Protein AF-A0A5A7NLJ3-F1 (afdb_monomer)

pLDDT: mean 88.39, std 14.6, range [39.47, 98.12]

Radius of gyration: 17.85 Å; Cα contacts (8 Å, |Δi|>4): 82; chains: 1; bounding box: 38×45×40 Å

Solvent-accessible surface area (backbone atoms only — not comparable to full-atom values): 5831 Å² total; per-residue (Å²): 134,81,80,75,46,76,45,58,40,79,46,82,95,39,80,38,82,50,98,42,68,46,76,40,61,40,90,90,78,68,45,77,64,29,39,33,39,43,81,49,73,67,53,51,52,51,39,51,50,40,52,48,53,40,48,78,35,71,66,53,72,47,56,74,64,59,51,50,53,52,52,50,54,51,50,52,58,47,62,80,41,42,69,61,55,57,70,69,42,79,87,69,73,80,77,131

Structure (mmCIF, N/CA/C/O backbone):
data_AF-A0A5A7NLJ3-F1
#
_entry.id   AF-A0A5A7NLJ3-F1
#
loop_
_atom_site.group_PDB
_atom_site.id
_atom_site.type_symbol
_atom_site.label_atom_id
_atom_site.label_alt_id
_atom_site.label_comp_id
_atom_site.label_asym_id
_atom_site.label_entity_id
_atom_site.label_seq_id
_atom_site.pdbx_PDB_ins_code
_atom_site.Cartn_x
_atom_site.Cartn_y
_atom_site.Cartn_z
_atom_site.occupancy
_atom_site.B_iso_or_equiv
_atom_site.auth_seq_id
_atom_site.auth_comp_id
_atom_site.auth_asym_id
_atom_site.auth_atom_id
_atom_site.pdbx_PDB_model_num
ATOM 1 N N . MET A 1 1 ? -25.044 4.982 13.682 1.00 41.44 1 MET A N 1
ATOM 2 C CA . MET A 1 1 ? -23.851 4.193 14.055 1.00 41.44 1 MET A CA 1
ATOM 3 C C . MET A 1 1 ? -23.271 3.610 12.778 1.00 41.44 1 MET A C 1
ATOM 5 O O . MET A 1 1 ? -23.854 2.686 12.229 1.00 41.44 1 MET A O 1
ATOM 9 N N . THR A 1 2 ? -22.217 4.219 12.240 1.00 54.28 2 THR A N 1
ATOM 10 C CA . THR A 1 2 ? -21.544 3.734 11.024 1.00 54.28 2 THR A CA 1
ATOM 11 C C . THR A 1 2 ? -20.777 2.457 11.362 1.00 54.28 2 THR A C 1
ATOM 13 O O . THR A 1 2 ? -20.131 2.398 12.406 1.00 54.28 2 THR A O 1
ATOM 16 N N . ALA A 1 3 ? -20.876 1.423 10.524 1.00 63.72 3 ALA A N 1
ATOM 17 C CA . ALA A 1 3 ? -20.114 0.191 10.715 1.00 63.72 3 ALA A CA 1
ATOM 18 C C . ALA A 1 3 ? -18.596 0.488 10.716 1.00 63.72 3 ALA A C 1
ATOM 20 O O . ALA A 1 3 ? -18.157 1.357 9.956 1.00 63.72 3 ALA A O 1
ATOM 21 N N . PRO A 1 4 ? -17.790 -0.202 11.547 1.00 70.06 4 PRO A N 1
ATOM 22 C CA . PRO A 1 4 ? -16.361 0.074 11.657 1.00 70.06 4 PRO A CA 1
ATOM 23 C C . PRO A 1 4 ? -15.648 -0.184 10.325 1.00 70.06 4 PRO A C 1
ATOM 25 O O . PRO A 1 4 ? -15.869 -1.203 9.665 1.00 70.06 4 PRO A O 1
ATOM 28 N N . ARG A 1 5 ? -14.778 0.750 9.927 1.00 88.69 5 ARG A N 1
ATOM 29 C CA . ARG A 1 5 ? -14.004 0.656 8.684 1.00 88.69 5 ARG A CA 1
ATOM 30 C C . ARG A 1 5 ? -13.036 -0.525 8.769 1.00 88.69 5 ARG A C 1
ATOM 32 O O . ARG A 1 5 ? -12.333 -0.666 9.767 1.00 88.69 5 ARG A O 1
ATOM 39 N N . ARG A 1 6 ? -12.969 -1.353 7.721 1.00 92.25 6 ARG A N 1
ATOM 40 C CA . ARG A 1 6 ? -11.981 -2.439 7.615 1.00 92.25 6 ARG A CA 1
ATOM 41 C C . ARG A 1 6 ? -10.781 -1.984 6.794 1.00 92.25 6 ARG A C 1
ATOM 43 O O . ARG A 1 6 ? -10.952 -1.503 5.675 1.00 92.25 6 ARG A O 1
ATOM 50 N N . ILE A 1 7 ? -9.583 -2.140 7.346 1.00 94.69 7 ILE A N 1
ATOM 51 C CA . ILE A 1 7 ? -8.319 -1.904 6.647 1.00 94.69 7 ILE A CA 1
ATOM 52 C C . ILE A 1 7 ? -7.750 -3.266 6.252 1.00 94.69 7 ILE A C 1
ATOM 54 O O . ILE A 1 7 ? -7.545 -4.139 7.096 1.00 94.69 7 ILE A O 1
ATOM 58 N N . LEU A 1 8 ? -7.550 -3.458 4.952 1.00 96.50 8 LEU A N 1
ATOM 59 C CA . LEU A 1 8 ? -7.056 -4.701 4.365 1.00 96.50 8 LEU A CA 1
ATOM 60 C C . LEU A 1 8 ? -5.570 -4.571 4.019 1.00 96.50 8 LEU A C 1
ATOM 62 O O . LEU A 1 8 ? -5.087 -3.467 3.763 1.00 96.50 8 LEU A O 1
ATOM 66 N N . ASN A 1 9 ? -4.867 -5.699 3.949 1.00 96.44 9 ASN A N 1
ATOM 67 C CA . ASN A 1 9 ? -3.505 -5.737 3.421 1.00 96.44 9 ASN A CA 1
ATOM 68 C C . ASN A 1 9 ? -3.537 -5.411 1.920 1.00 96.44 9 ASN A C 1
ATOM 70 O O . ASN A 1 9 ? -4.470 -5.814 1.233 1.00 96.44 9 ASN A O 1
ATOM 74 N N . PHE A 1 10 ? -2.533 -4.718 1.383 1.00 96.94 10 PHE A N 1
ATOM 75 C CA . PHE A 1 10 ? -2.421 -4.471 -0.060 1.00 96.94 10 PHE A CA 1
ATOM 76 C C . PHE A 1 10 ? -1.175 -5.166 -0.608 1.00 96.94 10 PHE A C 1
ATOM 78 O O . PHE A 1 10 ? -0.052 -4.751 -0.333 1.00 96.94 10 PHE A O 1
ATOM 85 N N . ILE A 1 11 ? -1.373 -6.262 -1.342 1.00 97.44 11 ILE A N 1
ATOM 86 C CA . ILE A 1 11 ? -0.306 -7.163 -1.792 1.00 97.44 11 ILE A CA 1
ATOM 87 C C . ILE A 1 11 ? -0.532 -7.485 -3.267 1.00 97.44 11 ILE A C 1
ATOM 89 O O . ILE A 1 11 ? -1.627 -7.882 -3.658 1.00 97.44 11 ILE A O 1
ATOM 93 N N . ASN A 1 12 ? 0.516 -7.340 -4.083 1.00 96.12 12 ASN A N 1
ATOM 94 C CA . ASN A 1 12 ? 0.480 -7.629 -5.521 1.00 96.12 12 ASN A CA 1
ATOM 95 C C . ASN A 1 12 ? -0.654 -6.895 -6.272 1.00 96.12 12 ASN A C 1
ATOM 97 O O . ASN A 1 12 ? -1.360 -7.482 -7.088 1.00 96.12 12 ASN A O 1
ATOM 101 N N . GLY A 1 13 ? -0.872 -5.617 -5.948 1.00 96.00 13 GLY A N 1
ATOM 102 C CA . GLY A 1 13 ? -1.898 -4.795 -6.597 1.00 96.00 13 GLY A CA 1
ATOM 103 C C . GLY A 1 13 ? -3.337 -5.068 -6.145 1.00 96.00 13 GLY A C 1
ATOM 104 O O . GLY A 1 13 ? -4.257 -4.485 -6.716 1.00 96.00 13 GLY A O 1
ATOM 105 N N . ALA A 1 14 ? -3.554 -5.916 -5.134 1.00 96.94 14 ALA A N 1
ATOM 106 C CA . ALA A 1 14 ? -4.883 -6.276 -4.651 1.00 96.94 14 ALA A CA 1
ATOM 107 C C . ALA A 1 14 ? -5.014 -6.127 -3.130 1.00 96.94 14 ALA A C 1
ATOM 109 O O . ALA A 1 14 ? -4.080 -6.394 -2.371 1.00 96.94 14 ALA A O 1
ATOM 110 N N . TYR A 1 15 ? -6.212 -5.745 -2.683 1.00 96.62 15 TYR A N 1
ATOM 111 C CA . TYR A 1 15 ? -6.572 -5.784 -1.270 1.00 96.62 15 TYR A CA 1
ATOM 112 C C . TYR A 1 15 ? -6.875 -7.225 -0.839 1.00 96.62 15 TYR A C 1
ATOM 114 O O . TYR A 1 15 ? -7.652 -7.920 -1.494 1.00 96.62 15 TYR A O 1
ATOM 122 N N . ARG A 1 16 ? -6.272 -7.669 0.266 1.00 94.62 16 ARG A N 1
ATOM 123 C CA . ARG A 1 16 ? -6.410 -9.013 0.838 1.00 94.62 16 ARG A CA 1
ATOM 124 C C . ARG A 1 16 ? -6.814 -8.919 2.303 1.00 94.62 16 ARG A C 1
ATOM 126 O O . ARG A 1 16 ? -6.200 -8.193 3.085 1.00 94.62 16 ARG A O 1
ATOM 133 N N . ASP A 1 17 ? -7.854 -9.664 2.651 1.00 94.19 17 ASP A N 1
ATOM 134 C CA . ASP A 1 17 ? -8.246 -9.881 4.040 1.00 94.19 17 ASP A CA 1
ATOM 135 C C . ASP A 1 17 ? -7.312 -10.907 4.700 1.00 94.19 17 ASP A C 1
ATOM 137 O O . ASP A 1 17 ? -6.684 -11.712 4.007 1.00 94.19 17 ASP A O 1
ATOM 141 N N . SER A 1 18 ? -7.232 -10.877 6.027 1.00 90.25 18 SER A N 1
ATOM 142 C CA . SER A 1 18 ? -6.484 -11.852 6.827 1.00 90.25 18 SER A CA 1
ATOM 143 C C . SER A 1 18 ? -7.430 -12.680 7.696 1.00 90.25 18 SER A C 1
ATOM 145 O O . SER A 1 18 ? -8.578 -12.309 7.930 1.00 90.25 18 SER A O 1
ATOM 147 N N . ALA A 1 19 ? -6.942 -13.817 8.191 1.00 88.56 19 ALA A N 1
ATOM 148 C CA . ALA A 1 19 ? -7.644 -14.618 9.190 1.00 88.56 19 ALA A CA 1
ATOM 149 C C . ALA A 1 19 ? -7.627 -13.973 10.587 1.00 88.56 19 ALA A C 1
ATOM 151 O O . ALA A 1 19 ? -8.449 -14.331 11.430 1.00 88.56 19 ALA A O 1
ATOM 152 N N . ARG A 1 20 ? -6.687 -13.054 10.844 1.00 93.31 20 ARG A N 1
ATOM 153 C CA . ARG A 1 20 ? -6.582 -12.315 12.106 1.00 93.31 20 ARG A CA 1
ATOM 154 C C . ARG A 1 20 ? -6.756 -10.821 11.88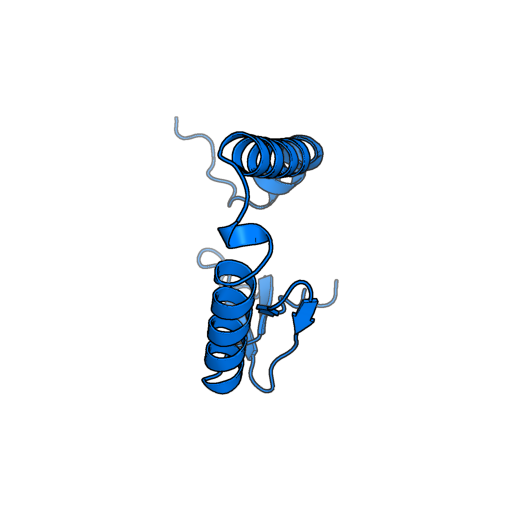1 1.00 93.31 20 ARG A C 1
ATOM 156 O O . ARG A 1 20 ? -6.396 -10.288 10.829 1.00 93.31 20 ARG A O 1
ATOM 163 N N . HIS A 1 21 ? -7.275 -10.148 12.902 1.00 95.75 21 HIS A N 1
ATOM 164 C CA . HIS A 1 21 ? -7.503 -8.710 12.905 1.00 95.75 21 HIS A CA 1
ATOM 165 C C . HIS A 1 21 ? -7.171 -8.117 14.266 1.00 95.75 21 HIS A C 1
ATOM 167 O O . HIS A 1 21 ? -7.285 -8.793 15.287 1.00 95.75 21 HIS A O 1
ATOM 173 N N . PHE A 1 22 ? -6.832 -6.833 14.273 1.00 94.88 22 PHE A N 1
ATOM 174 C CA . PHE A 1 22 ? -6.686 -6.043 15.489 1.00 94.88 22 PHE A CA 1
ATOM 175 C C . PHE A 1 22 ? -7.428 -4.714 15.368 1.00 94.88 22 PHE A C 1
ATOM 177 O O . PHE A 1 22 ? -7.751 -4.251 14.271 1.00 94.88 22 PHE A O 1
ATOM 184 N N . ASP A 1 23 ? -7.716 -4.108 16.513 1.00 95.25 23 ASP A N 1
ATOM 185 C CA . ASP A 1 23 ? -8.409 -2.830 16.569 1.00 95.25 23 ASP A CA 1
ATOM 186 C C . ASP A 1 23 ? -7.428 -1.666 16.400 1.00 95.25 23 ASP A C 1
ATOM 188 O O . ASP A 1 23 ? -6.405 -1.597 17.080 1.00 95.25 23 ASP A O 1
ATOM 192 N N . ASP A 1 24 ? -7.779 -0.721 15.532 1.00 92.62 24 ASP A N 1
ATOM 193 C CA . ASP A 1 24 ? -7.156 0.599 15.477 1.00 92.62 24 ASP A CA 1
ATOM 194 C C . ASP A 1 24 ? -7.864 1.502 16.489 1.00 92.62 24 ASP A C 1
ATOM 196 O O . ASP A 1 24 ? -9.041 1.842 16.319 1.00 92.62 24 ASP A O 1
ATOM 200 N N . ILE A 1 25 ? -7.173 1.817 17.582 1.00 92.06 25 ILE A N 1
ATOM 201 C CA . ILE A 1 25 ? -7.719 2.553 18.721 1.00 92.06 25 ILE A CA 1
ATOM 202 C C . ILE A 1 25 ? -7.174 3.977 18.720 1.00 92.06 25 ILE A C 1
ATOM 204 O O . ILE A 1 25 ? -5.965 4.198 18.680 1.00 92.06 25 ILE A O 1
ATOM 208 N N . ASN A 1 26 ? -8.075 4.946 18.847 1.00 86.19 26 ASN A N 1
ATOM 209 C CA . ASN A 1 26 ? -7.724 6.339 19.061 1.00 86.19 26 ASN A CA 1
ATOM 210 C C . ASN A 1 26 ? -7.034 6.495 20.432 1.00 86.19 26 ASN A C 1
ATOM 212 O O . ASN A 1 26 ? -7.686 6.281 21.456 1.00 86.19 26 ASN A O 1
ATOM 216 N N . PRO A 1 27 ? -5.756 6.913 20.500 1.00 88.44 27 PRO A N 1
ATOM 217 C CA . PRO A 1 27 ? -5.034 6.998 21.767 1.00 88.44 27 PRO A CA 1
ATOM 218 C C . PRO A 1 27 ? -5.543 8.109 22.699 1.00 88.44 27 PRO A C 1
ATOM 220 O O . PRO A 1 27 ? -5.278 8.047 23.896 1.00 88.44 27 PRO A O 1
ATOM 223 N N . ALA A 1 28 ? -6.261 9.118 22.192 1.00 87.56 28 ALA A N 1
ATOM 224 C CA . ALA A 1 28 ? -6.770 10.215 23.017 1.00 87.56 28 ALA A CA 1
ATOM 225 C C . ALA A 1 28 ? -8.158 9.933 23.614 1.00 87.56 28 ALA A C 1
ATOM 227 O O . ALA A 1 28 ? -8.472 10.456 24.680 1.00 87.56 28 ALA A O 1
ATOM 228 N N . THR A 1 29 ? -8.995 9.134 22.939 1.00 88.62 29 THR A N 1
ATOM 229 C CA . THR A 1 29 ? -10.370 8.829 23.390 1.00 88.62 29 THR A CA 1
ATOM 230 C C . THR A 1 29 ? -10.569 7.375 23.815 1.00 88.62 29 THR A C 1
ATOM 232 O O . THR A 1 29 ? -11.545 7.067 24.493 1.00 88.62 29 THR A O 1
ATOM 235 N N . GLY A 1 30 ? -9.671 6.467 23.424 1.00 87.94 30 GLY A N 1
ATOM 236 C CA . GLY A 1 30 ? -9.832 5.022 23.600 1.00 87.94 30 GLY A CA 1
ATOM 237 C C . GLY A 1 30 ? -10.871 4.392 22.665 1.00 87.94 30 GLY A C 1
ATOM 238 O O . GLY A 1 30 ? -11.145 3.198 22.766 1.00 87.94 30 GLY A O 1
ATOM 239 N N . GLU A 1 31 ? -11.462 5.165 21.752 1.00 88.94 31 GLU A N 1
ATOM 240 C CA . GLU A 1 31 ? -12.485 4.670 20.833 1.00 88.94 31 GLU A CA 1
ATOM 241 C C . GLU A 1 31 ? -11.873 3.886 19.670 1.00 88.94 31 GLU A C 1
ATOM 243 O O . GLU A 1 31 ? -10.811 4.225 19.145 1.00 88.94 31 GLU A O 1
ATOM 248 N N . ARG A 1 32 ? -12.584 2.850 19.217 1.00 90.69 32 ARG A N 1
ATOM 249 C CA . ARG A 1 32 ? -12.195 2.072 18.038 1.00 90.69 32 ARG A CA 1
ATOM 250 C C . ARG A 1 32 ? -12.516 2.837 16.755 1.00 90.69 32 ARG A C 1
ATOM 252 O O . ARG A 1 32 ? -13.682 3.084 16.456 1.00 90.69 32 ARG A O 1
ATOM 259 N N . VAL A 1 33 ? -11.485 3.132 15.970 1.00 89.94 33 VAL A N 1
ATOM 260 C CA . VAL A 1 33 ? -11.566 3.851 14.689 1.00 89.94 33 VAL A CA 1
ATOM 261 C C . VAL A 1 33 ? -11.753 2.882 13.520 1.00 89.94 33 VAL A C 1
ATOM 263 O O . VAL A 1 33 ? -12.536 3.143 12.602 1.00 89.94 33 VAL A O 1
ATOM 266 N N . ALA A 1 34 ? -11.053 1.747 13.543 1.00 92.31 34 ALA A N 1
ATOM 267 C CA . ALA A 1 34 ? -11.093 0.749 12.479 1.00 92.31 34 ALA A CA 1
ATOM 268 C C . ALA A 1 34 ? -10.745 -0.660 12.989 1.00 92.31 34 ALA A C 1
ATOM 270 O O . ALA A 1 34 ? -10.290 -0.841 14.116 1.00 92.31 34 ALA A O 1
ATOM 271 N N . ILE A 1 35 ? -10.968 -1.659 12.134 1.00 94.94 35 ILE A N 1
ATOM 272 C CA . ILE A 1 35 ? -10.480 -3.032 12.306 1.00 94.94 35 ILE A CA 1
ATOM 273 C C . ILE A 1 35 ? -9.464 -3.294 11.193 1.00 94.94 35 ILE A C 1
ATOM 275 O O . ILE A 1 35 ? -9.789 -3.155 10.011 1.00 94.94 35 ILE A O 1
ATOM 279 N N . VAL A 1 36 ? -8.241 -3.664 11.555 1.00 95.88 36 VAL A N 1
ATOM 280 C CA . VAL A 1 36 ? -7.113 -3.832 10.633 1.00 95.88 36 VAL A CA 1
ATOM 281 C C . VAL A 1 36 ? -6.799 -5.309 10.458 1.00 95.88 36 VAL A C 1
ATOM 283 O O . VAL A 1 36 ? -6.779 -6.060 11.428 1.00 95.88 36 VAL A O 1
ATOM 286 N N . SER A 1 37 ? -6.561 -5.731 9.218 1.00 96.62 37 SER A N 1
ATOM 287 C CA . SER A 1 37 ? -6.092 -7.084 8.901 1.00 96.62 37 SER A CA 1
ATOM 288 C C . SER A 1 37 ? -4.668 -7.269 9.410 1.00 96.62 37 SER A C 1
ATOM 290 O O . SER A 1 37 ? -3.774 -6.506 9.059 1.00 96.62 37 SER A O 1
ATOM 292 N N . GLU A 1 38 ? -4.448 -8.287 10.233 1.00 96.56 38 GLU A N 1
ATOM 293 C CA . GLU A 1 38 ? -3.127 -8.613 10.758 1.00 96.56 38 GLU A CA 1
ATOM 294 C C . GLU A 1 38 ? -2.400 -9.504 9.745 1.00 96.56 38 GLU A C 1
ATOM 296 O O . GLU A 1 38 ? -2.803 -10.646 9.514 1.00 96.56 38 GLU A O 1
ATOM 301 N N . ALA A 1 39 ? -1.354 -8.988 9.100 1.00 94.31 39 ALA A N 1
ATOM 302 C CA . ALA A 1 39 ? -0.566 -9.766 8.148 1.00 94.31 39 ALA A CA 1
ATOM 303 C C . ALA A 1 39 ? 0.181 -10.914 8.851 1.00 94.31 39 ALA A C 1
ATOM 305 O O . ALA A 1 39 ? 0.916 -10.692 9.815 1.00 94.31 39 ALA A O 1
ATOM 306 N N . GLY A 1 40 ? 0.004 -12.139 8.352 1.00 94.31 40 GLY A N 1
ATOM 307 C CA . GLY A 1 40 ? 0.745 -13.314 8.810 1.00 94.31 40 GLY A CA 1
ATOM 308 C C . GLY A 1 40 ? 2.011 -13.580 7.992 1.00 94.31 40 GLY A C 1
ATOM 309 O O . GLY A 1 40 ? 2.282 -12.923 6.988 1.00 94.31 40 GLY A O 1
ATOM 310 N N . GLU A 1 41 ? 2.769 -14.611 8.373 1.00 95.31 41 GLU A N 1
ATOM 311 C CA . GLU A 1 41 ? 3.983 -15.024 7.647 1.00 95.31 41 GLU A CA 1
ATOM 312 C C . GLU A 1 41 ? 3.718 -15.319 6.162 1.00 95.31 41 GLU A C 1
ATOM 314 O O . GLU A 1 41 ? 4.517 -14.948 5.306 1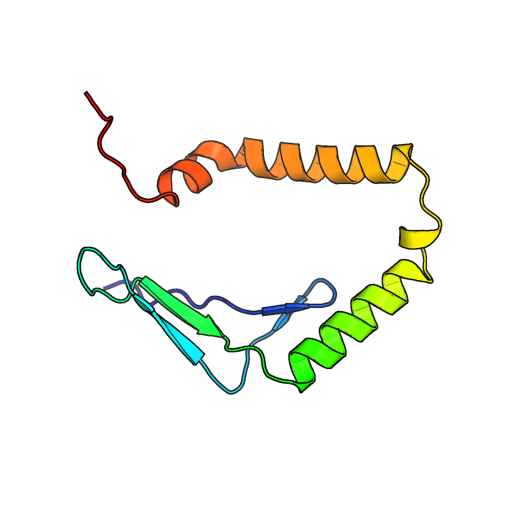.00 95.31 41 GLU A O 1
ATOM 319 N N . GLY A 1 42 ? 2.575 -15.937 5.842 1.00 94.62 42 GLY A N 1
ATOM 320 C CA . GLY A 1 42 ? 2.173 -16.214 4.460 1.00 94.62 42 GLY A CA 1
ATOM 321 C C . GLY A 1 42 ? 1.925 -14.944 3.641 1.00 94.62 42 GLY A C 1
ATOM 322 O O . GLY A 1 42 ? 2.365 -14.862 2.495 1.00 94.62 42 GLY A O 1
ATOM 323 N N . ASP A 1 43 ? 1.296 -13.929 4.238 1.00 95.19 43 ASP A N 1
ATOM 324 C CA . ASP A 1 43 ? 1.074 -12.632 3.588 1.00 95.19 43 ASP A CA 1
ATOM 325 C C . ASP A 1 43 ? 2.404 -11.924 3.319 1.00 95.19 43 ASP A C 1
ATOM 327 O O . ASP A 1 43 ? 2.625 -11.395 2.229 1.00 95.19 43 ASP A O 1
ATOM 331 N N . VAL A 1 44 ? 3.324 -11.969 4.289 1.00 95.56 44 VAL A N 1
ATOM 332 C CA . VAL A 1 44 ? 4.677 -11.421 4.137 1.00 95.56 44 VAL A CA 1
ATOM 333 C C . VAL A 1 44 ? 5.433 -12.156 3.029 1.00 95.56 44 VAL A C 1
ATOM 335 O O . VAL A 1 44 ? 6.023 -11.515 2.160 1.00 95.56 44 VAL A O 1
ATOM 338 N N . ALA A 1 45 ? 5.387 -13.489 3.006 1.00 97.25 45 ALA A N 1
ATOM 339 C CA . ALA A 1 45 ? 6.043 -14.289 1.977 1.00 97.25 45 ALA A CA 1
ATOM 340 C C . ALA A 1 45 ? 5.492 -13.992 0.572 1.00 97.25 45 ALA A C 1
ATOM 342 O O . ALA A 1 45 ? 6.264 -13.869 -0.383 1.00 97.25 45 ALA A O 1
ATOM 343 N N . ASP A 1 46 ? 4.174 -13.842 0.435 1.00 96.62 46 ASP A N 1
ATOM 344 C CA . ASP A 1 46 ? 3.531 -13.459 -0.823 1.00 96.62 46 ASP A CA 1
ATOM 345 C C . ASP A 1 46 ? 3.914 -12.033 -1.247 1.00 96.62 46 ASP A C 1
ATOM 347 O O . ASP A 1 46 ? 4.217 -11.805 -2.421 1.00 96.62 46 ASP A O 1
ATOM 351 N N . ALA A 1 47 ? 3.968 -11.083 -0.308 1.00 96.88 47 ALA A N 1
ATOM 352 C CA . ALA A 1 47 ? 4.396 -9.712 -0.574 1.00 96.88 47 ALA A CA 1
ATOM 353 C C . ALA A 1 47 ? 5.850 -9.645 -1.056 1.00 96.88 47 ALA A C 1
ATOM 355 O O . ALA A 1 47 ? 6.139 -8.988 -2.059 1.00 96.88 47 ALA A O 1
ATOM 356 N N . VAL A 1 48 ? 6.754 -10.381 -0.404 1.00 98.00 48 VAL A N 1
ATOM 357 C CA . VAL A 1 48 ? 8.160 -10.475 -0.816 1.00 98.00 48 VAL A CA 1
ATOM 358 C C . VAL A 1 48 ? 8.276 -11.103 -2.204 1.00 98.00 48 VAL A C 1
ATOM 360 O O . VAL A 1 48 ? 9.006 -10.584 -3.049 1.00 98.00 48 VAL A O 1
ATOM 363 N N . ARG A 1 49 ? 7.537 -12.184 -2.481 1.00 98.12 49 ARG A N 1
ATOM 364 C CA . ARG A 1 49 ? 7.557 -12.851 -3.793 1.00 98.12 49 ARG A CA 1
ATOM 365 C C . ARG A 1 49 ? 7.053 -11.933 -4.906 1.00 98.12 49 ARG A C 1
ATOM 367 O O . ARG A 1 49 ? 7.671 -11.871 -5.969 1.00 98.12 49 ARG A O 1
ATOM 374 N N . ALA A 1 50 ? 5.970 -11.199 -4.659 1.00 97.62 50 ALA A N 1
ATOM 375 C CA . ALA A 1 50 ? 5.426 -10.232 -5.607 1.00 97.62 50 ALA A CA 1
ATOM 376 C C . ALA A 1 50 ? 6.415 -9.088 -5.879 1.00 97.62 50 ALA A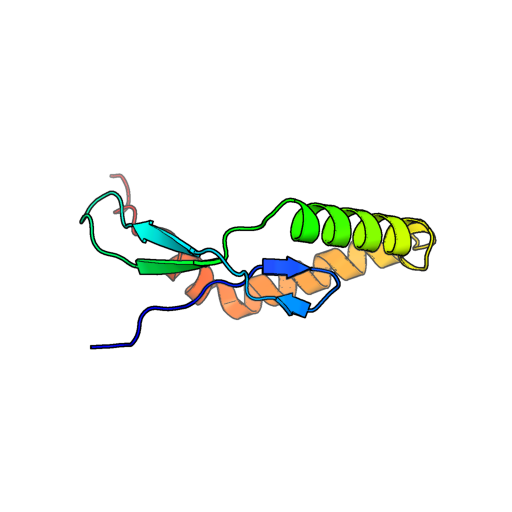 C 1
ATOM 378 O O . ALA A 1 50 ? 6.674 -8.762 -7.035 1.00 97.62 50 ALA A O 1
ATOM 379 N N . ALA A 1 51 ? 7.034 -8.537 -4.829 1.00 97.00 51 ALA A N 1
ATOM 380 C CA . ALA A 1 51 ? 8.045 -7.492 -4.965 1.00 97.00 51 ALA A CA 1
ATOM 381 C C . ALA A 1 51 ? 9.269 -7.969 -5.766 1.00 97.00 51 ALA A C 1
ATOM 383 O O . ALA A 1 51 ? 9.742 -7.251 -6.644 1.00 97.00 51 ALA A O 1
ATOM 384 N N . ARG A 1 52 ? 9.750 -9.197 -5.517 1.00 97.81 52 ARG A N 1
ATOM 385 C CA . ARG A 1 52 ? 10.836 -9.812 -6.301 1.00 97.81 52 ARG A CA 1
ATOM 386 C C . ARG A 1 52 ? 10.452 -9.985 -7.766 1.00 97.81 52 ARG A C 1
ATOM 388 O O . ARG A 1 52 ? 11.194 -9.550 -8.630 1.00 97.81 52 ARG A O 1
ATOM 395 N N . THR A 1 53 ? 9.259 -10.510 -8.034 1.00 97.62 53 THR A N 1
ATOM 396 C CA . THR A 1 53 ? 8.755 -10.686 -9.407 1.00 97.62 53 THR A CA 1
ATOM 397 C C . THR A 1 53 ? 8.676 -9.355 -10.158 1.00 97.62 53 THR A C 1
ATOM 399 O O . THR A 1 53 ? 9.041 -9.283 -11.327 1.00 97.62 53 THR A O 1
ATOM 402 N N . ALA A 1 54 ? 8.232 -8.281 -9.497 1.00 96.62 54 ALA A N 1
ATOM 403 C CA . ALA A 1 54 ? 8.222 -6.948 -10.093 1.00 96.62 54 ALA A CA 1
ATOM 404 C C . ALA A 1 54 ? 9.646 -6.435 -10.370 1.00 96.62 54 ALA A C 1
ATOM 406 O O . ALA A 1 54 ? 9.901 -5.880 -11.440 1.00 96.62 54 ALA A O 1
ATOM 407 N N . MET A 1 55 ? 10.573 -6.658 -9.432 1.00 96.31 55 MET A N 1
ATOM 408 C CA . MET A 1 55 ? 11.980 -6.276 -9.567 1.00 96.31 55 MET A CA 1
ATOM 409 C C . MET A 1 55 ? 12.689 -7.027 -10.700 1.00 96.31 55 MET A C 1
ATOM 411 O O . MET A 1 55 ? 13.468 -6.424 -11.421 1.00 96.31 55 MET A O 1
ATOM 415 N N . ASP A 1 56 ? 12.398 -8.308 -10.902 1.00 97.12 56 ASP A N 1
ATOM 416 C CA . ASP A 1 56 ? 12.959 -9.081 -12.018 1.00 97.12 56 ASP A CA 1
ATOM 417 C C . ASP A 1 56 ? 12.208 -8.815 -13.343 1.00 97.12 56 ASP A C 1
ATOM 419 O O . ASP A 1 56 ? 12.629 -9.247 -14.416 1.00 97.12 56 ASP A O 1
ATOM 423 N N . GLY A 1 57 ? 11.076 -8.108 -13.273 1.00 94.88 57 GLY A N 1
ATOM 424 C CA . GLY A 1 57 ? 10.163 -7.843 -14.380 1.00 94.88 57 GLY A CA 1
ATOM 425 C C . GLY A 1 57 ? 10.247 -6.422 -14.940 1.00 94.88 57 GLY A C 1
ATOM 426 O O . GLY A 1 57 ? 11.304 -5.793 -15.006 1.00 94.88 57 GLY A O 1
ATOM 427 N N . SER A 1 58 ? 9.102 -5.900 -15.389 1.00 93.81 58 SER A N 1
ATOM 428 C CA . SER A 1 58 ? 9.017 -4.592 -16.055 1.00 93.81 58 SER A CA 1
ATOM 429 C C . SER A 1 58 ? 9.454 -3.428 -15.167 1.00 93.81 58 SER A C 1
ATOM 431 O O . SER A 1 58 ? 10.036 -2.472 -15.667 1.00 93.81 58 SER A O 1
ATOM 433 N N . TRP A 1 59 ? 9.219 -3.510 -13.854 1.00 96.00 59 TRP A N 1
ATOM 434 C CA . TRP A 1 59 ? 9.618 -2.451 -12.932 1.00 96.00 59 TRP A CA 1
ATOM 435 C C . TRP A 1 59 ? 11.140 -2.367 -12.777 1.00 96.00 59 TRP A C 1
ATOM 437 O O . TRP A 1 59 ? 11.682 -1.266 -12.818 1.00 96.00 59 TRP A O 1
ATOM 447 N N . GLY A 1 60 ? 11.857 -3.490 -12.670 1.00 96.62 60 GLY A N 1
ATOM 448 C CA . GLY A 1 60 ? 13.326 -3.454 -12.605 1.00 96.62 60 GLY A CA 1
ATOM 449 C C . GLY A 1 60 ? 14.000 -3.001 -13.898 1.00 96.62 60 GLY A C 1
ATOM 450 O O . GLY A 1 60 ? 15.068 -2.399 -13.847 1.00 96.62 60 GLY A O 1
ATOM 451 N N . ASN A 1 61 ? 13.354 -3.236 -15.042 1.00 96.88 61 ASN A N 1
ATOM 452 C CA . ASN A 1 61 ? 13.830 -2.797 -16.357 1.00 96.88 61 ASN A CA 1
ATOM 453 C C . ASN A 1 61 ? 13.372 -1.376 -16.742 1.00 96.88 61 ASN A C 1
ATOM 455 O O . ASN A 1 61 ? 13.709 -0.904 -17.826 1.00 96.88 61 ASN A O 1
ATOM 459 N N . SER A 1 62 ? 12.598 -0.703 -15.886 1.00 97.56 62 SER A N 1
ATOM 460 C CA . SER A 1 62 ? 12.118 0.662 -16.131 1.00 97.56 62 SER A CA 1
ATOM 461 C C . SER A 1 62 ? 13.264 1.677 -16.183 1.00 97.56 62 SER A C 1
ATOM 463 O O . SER A 1 62 ? 14.301 1.512 -15.523 1.00 97.56 62 SER A O 1
ATOM 465 N N . THR A 1 63 ? 13.082 2.769 -16.924 1.00 97.94 63 THR A N 1
ATOM 466 C CA . THR A 1 63 ? 14.054 3.869 -16.924 1.00 97.94 63 THR A CA 1
ATOM 467 C C . THR A 1 63 ? 13.888 4.773 -15.698 1.0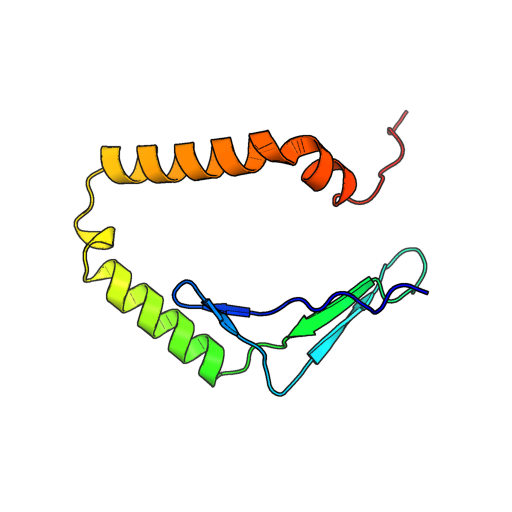0 97.94 63 THR A C 1
ATOM 469 O O . THR A 1 63 ? 12.988 4.602 -14.872 1.00 97.94 63 THR A O 1
ATOM 472 N N . VAL A 1 64 ? 14.795 5.739 -15.528 1.00 97.75 64 VAL A N 1
ATOM 473 C CA . VAL A 1 64 ? 14.648 6.761 -14.479 1.00 97.75 64 VAL A CA 1
ATOM 474 C C . VAL A 1 64 ? 13.394 7.598 -14.730 1.00 97.75 64 VAL A C 1
ATOM 476 O O . VAL A 1 64 ? 12.665 7.895 -13.786 1.00 97.75 64 VAL A O 1
ATOM 479 N N . GLU A 1 65 ? 13.127 7.921 -15.991 1.00 98.12 65 GLU A N 1
ATOM 480 C CA . GLU A 1 65 ? 11.980 8.703 -16.446 1.00 98.12 65 GLU A CA 1
ATOM 481 C C . GLU A 1 65 ? 10.667 7.972 -16.143 1.00 98.12 65 GLU A C 1
ATOM 483 O O . GLU A 1 65 ? 9.794 8.548 -15.500 1.00 98.12 65 GLU A O 1
ATOM 488 N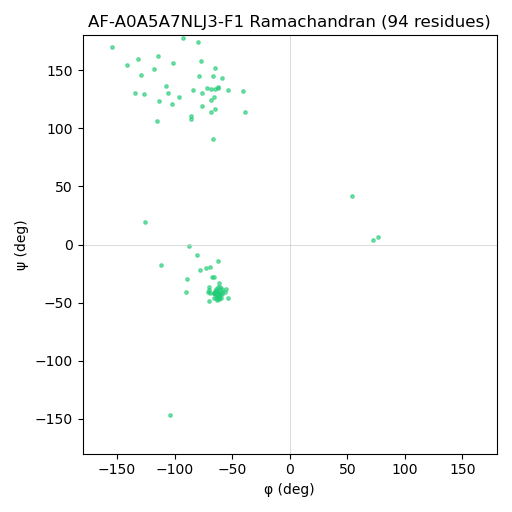 N . ASP A 1 66 ? 10.569 6.675 -16.464 1.00 97.88 66 ASP A N 1
ATOM 489 C CA . ASP A 1 66 ? 9.387 5.857 -16.148 1.00 97.88 66 ASP A CA 1
ATOM 490 C C . ASP A 1 66 ? 9.054 5.874 -14.646 1.00 97.88 66 ASP A C 1
ATOM 492 O O . ASP A 1 66 ? 7.888 5.949 -14.237 1.00 97.88 66 ASP A O 1
ATOM 496 N N . ARG A 1 67 ? 10.093 5.804 -13.800 1.00 97.44 67 ARG A N 1
ATOM 497 C CA . ARG A 1 67 ? 9.942 5.850 -12.340 1.00 97.44 67 ARG A CA 1
ATOM 498 C C . ARG A 1 67 ? 9.543 7.236 -11.852 1.00 97.44 67 ARG A C 1
ATOM 500 O O . ARG A 1 67 ? 8.698 7.329 -10.962 1.00 97.44 67 ARG A O 1
ATOM 507 N N . ALA A 1 68 ? 10.123 8.294 -12.416 1.00 98.06 68 ALA A N 1
ATOM 508 C CA . ALA A 1 68 ? 9.754 9.669 -12.095 1.00 98.06 68 ALA A CA 1
ATOM 509 C C . ALA A 1 68 ? 8.283 9.933 -12.447 1.00 98.06 68 ALA A C 1
ATOM 511 O O . ALA A 1 68 ? 7.529 10.425 -11.609 1.00 98.06 68 ALA A O 1
ATOM 512 N N . ASP A 1 69 ? 7.843 9.493 -13.624 1.00 98.12 69 ASP A N 1
ATOM 513 C CA . ASP A 1 69 ? 6.454 9.614 -14.060 1.00 98.12 69 ASP A CA 1
ATOM 514 C C . ASP A 1 69 ? 5.500 8.828 -13.157 1.00 98.12 69 ASP A C 1
ATOM 516 O O . ASP A 1 69 ? 4.412 9.302 -12.824 1.00 98.12 69 ASP A O 1
ATOM 520 N N . ALA A 1 70 ? 5.892 7.628 -12.717 1.00 96.94 70 ALA A N 1
ATOM 521 C CA . ALA A 1 70 ? 5.110 6.862 -11.751 1.00 96.94 70 ALA A CA 1
ATOM 522 C C . ALA A 1 70 ? 4.949 7.606 -10.416 1.00 96.94 70 ALA A C 1
ATOM 524 O O . ALA A 1 70 ? 3.841 7.657 -9.881 1.00 96.94 70 ALA A O 1
ATOM 525 N N . LEU A 1 71 ? 6.020 8.217 -9.902 1.00 97.38 71 LEU A N 1
ATOM 526 C CA . LEU A 1 71 ? 5.978 9.008 -8.671 1.00 97.38 71 LEU A CA 1
ATOM 527 C C . LEU A 1 71 ? 5.125 10.272 -8.824 1.00 97.38 71 LEU A C 1
ATOM 529 O O . LEU A 1 71 ? 4.333 10.569 -7.930 1.00 97.38 71 LEU A O 1
ATOM 533 N N . HIS A 1 72 ? 5.220 10.976 -9.955 1.00 97.88 72 HIS A N 1
ATOM 534 C CA . HIS A 1 72 ? 4.369 12.135 -10.233 1.00 97.88 72 HIS A CA 1
ATOM 535 C C . HIS A 1 72 ? 2.886 11.755 -10.262 1.00 97.88 72 HIS A C 1
ATOM 537 O O . HIS A 1 72 ? 2.088 12.402 -9.593 1.00 97.88 72 HIS A O 1
ATOM 543 N N . ARG A 1 73 ? 2.513 10.637 -10.900 1.00 97.56 73 ARG A N 1
ATOM 544 C CA . ARG A 1 73 ? 1.117 10.158 -10.878 1.00 97.56 73 ARG A CA 1
ATOM 545 C C . ARG A 1 73 ? 0.612 9.854 -9.467 1.00 97.56 73 ARG A C 1
ATOM 547 O O . ARG A 1 73 ? -0.559 10.088 -9.166 1.00 97.56 73 ARG A O 1
ATOM 554 N N . VAL A 1 74 ? 1.472 9.322 -8.596 1.00 96.06 74 VAL A N 1
ATOM 555 C CA . VAL A 1 74 ? 1.128 9.114 -7.180 1.00 96.06 74 VAL A CA 1
ATOM 556 C C . VAL A 1 74 ? 0.924 10.457 -6.478 1.00 96.06 74 VAL A C 1
ATOM 558 O O . VAL A 1 74 ? -0.076 10.620 -5.778 1.00 96.06 74 VAL A O 1
ATOM 561 N N . ALA A 1 75 ? 1.822 11.422 -6.691 1.00 95.19 75 ALA A N 1
ATOM 562 C CA . ALA A 1 75 ? 1.712 12.763 -6.123 1.00 95.19 75 ALA A CA 1
ATOM 563 C C . ALA A 1 75 ? 0.420 13.465 -6.569 1.00 95.19 75 ALA A C 1
ATOM 565 O O . ALA A 1 75 ? -0.321 13.959 -5.722 1.00 95.19 75 ALA A O 1
ATOM 566 N 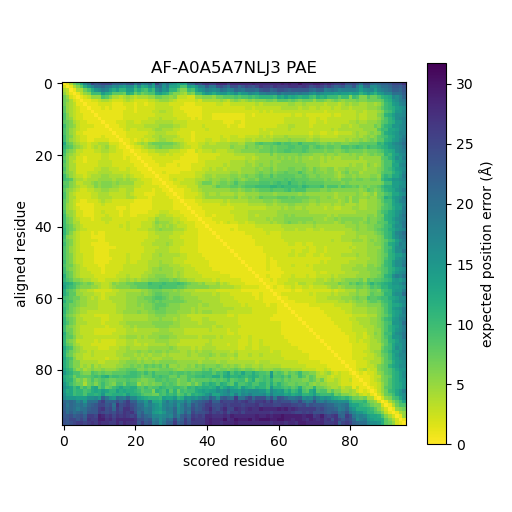N . ASP A 1 76 ? 0.087 13.417 -7.858 1.00 96.25 76 ASP A N 1
ATOM 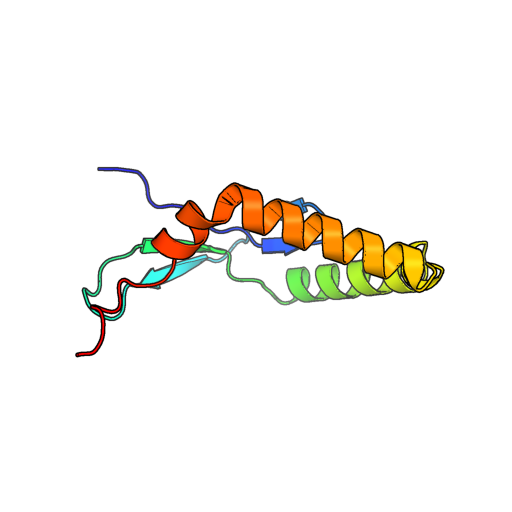567 C CA . ASP A 1 76 ? -1.161 13.963 -8.402 1.00 96.25 76 ASP A CA 1
ATOM 568 C C . ASP A 1 76 ? -2.386 13.312 -7.747 1.00 96.25 76 ASP A C 1
ATOM 570 O O . ASP A 1 76 ? -3.341 13.987 -7.354 1.00 96.25 76 ASP A O 1
ATOM 574 N N . GLY A 1 77 ? -2.345 11.989 -7.560 1.00 94.44 77 GLY A N 1
ATOM 575 C CA . GLY A 1 77 ? -3.396 11.240 -6.879 1.00 94.44 77 GLY A CA 1
ATOM 576 C C . GLY A 1 77 ? -3.594 11.654 -5.416 1.00 94.44 77 GLY A C 1
ATOM 577 O O . GLY A 1 77 ? -4.739 11.692 -4.950 1.00 94.44 77 GLY A O 1
ATOM 578 N N . ILE A 1 78 ? -2.504 11.976 -4.712 1.00 91.12 78 ILE A N 1
ATOM 579 C CA . ILE A 1 78 ? -2.524 12.497 -3.339 1.00 91.12 78 ILE A CA 1
ATOM 580 C C . ILE A 1 78 ? -3.071 13.926 -3.323 1.00 91.12 78 ILE A C 1
ATOM 582 O O . ILE A 1 78 ? -3.989 14.209 -2.556 1.00 91.12 78 ILE A O 1
ATOM 586 N N . MET A 1 79 ? -2.567 14.805 -4.193 1.00 92.06 79 MET A N 1
ATOM 587 C CA . MET A 1 79 ? -2.978 16.210 -4.271 1.00 92.06 79 MET A CA 1
ATOM 588 C C . MET A 1 79 ? -4.464 16.361 -4.600 1.00 92.06 79 MET A C 1
ATOM 590 O O . MET A 1 79 ? -5.154 17.164 -3.978 1.00 92.06 79 MET A O 1
ATOM 594 N N . ALA A 1 80 ? -4.995 15.520 -5.489 1.00 93.19 80 ALA A N 1
ATOM 595 C CA . ALA A 1 80 ? -6.425 15.478 -5.798 1.00 93.19 80 ALA A CA 1
ATOM 596 C C . ALA A 1 80 ? -7.313 15.092 -4.595 1.00 93.19 80 ALA A C 1
ATOM 598 O O . ALA A 1 80 ? -8.532 15.229 -4.659 1.00 93.19 80 ALA A O 1
ATOM 599 N N . ARG A 1 81 ? -6.723 14.565 -3.514 1.00 91.19 81 ARG A N 1
ATOM 600 C CA . ARG A 1 81 ? -7.407 14.105 -2.294 1.00 91.19 81 ARG A CA 1
ATOM 601 C C . ARG A 1 81 ? -6.842 14.772 -1.039 1.00 91.19 81 ARG A C 1
ATOM 603 O O . ARG A 1 81 ? -7.027 14.243 0.057 1.00 91.19 81 ARG A O 1
ATOM 610 N N . LEU A 1 82 ? -6.150 15.902 -1.192 1.00 85.88 82 LEU A N 1
ATOM 611 C CA . LEU A 1 82 ? -5.400 16.542 -0.113 1.00 85.88 82 LEU A CA 1
ATOM 612 C C . LEU A 1 82 ? -6.271 16.791 1.121 1.00 85.88 82 LEU A C 1
ATOM 614 O O . LEU A 1 82 ? -5.879 16.402 2.217 1.00 85.88 82 LEU A O 1
ATOM 618 N N . ASP A 1 83 ? -7.478 17.325 0.938 1.00 82.19 83 ASP A N 1
ATOM 619 C CA . ASP A 1 83 ? -8.404 17.607 2.041 1.00 82.19 83 ASP A CA 1
ATOM 620 C C . ASP A 1 83 ? -8.757 16.347 2.844 1.00 82.19 83 ASP A C 1
ATOM 622 O O . ASP A 1 83 ? -8.819 16.380 4.071 1.00 82.19 83 ASP A O 1
ATOM 626 N N . ALA A 1 84 ? -8.919 15.203 2.170 1.00 78.81 84 ALA A N 1
ATOM 627 C CA . ALA A 1 84 ? -9.184 13.928 2.831 1.00 78.81 84 ALA A CA 1
ATOM 628 C C . ALA A 1 84 ? -7.958 13.415 3.607 1.00 78.81 84 ALA A C 1
ATOM 630 O O . ALA A 1 84 ? -8.113 12.850 4.688 1.00 78.81 84 ALA A O 1
ATOM 631 N N . PHE A 1 85 ? -6.742 13.625 3.091 1.00 76.25 85 PHE A N 1
ATOM 632 C CA . PHE A 1 85 ? -5.505 13.285 3.802 1.00 76.25 85 PHE A CA 1
ATOM 633 C C . PHE A 1 85 ? -5.256 14.200 5.006 1.00 76.25 85 PHE A C 1
ATOM 635 O O . PHE A 1 85 ? -4.835 13.716 6.057 1.00 76.25 85 PHE A O 1
ATOM 642 N N . VAL A 1 86 ? -5.549 15.496 4.878 1.00 77.00 86 VAL A N 1
ATOM 643 C CA . VAL A 1 86 ? -5.469 16.465 5.980 1.00 77.00 86 VAL A CA 1
ATOM 644 C C . VAL A 1 86 ? -6.482 16.113 7.065 1.00 77.00 86 VAL A C 1
ATOM 646 O O . VAL A 1 86 ? -6.109 16.040 8.228 1.00 77.00 86 VAL A O 1
ATOM 649 N N . ALA A 1 87 ? -7.727 15.800 6.699 1.00 73.06 87 ALA A N 1
ATOM 650 C CA . ALA A 1 87 ? -8.749 15.374 7.654 1.00 73.06 87 ALA A CA 1
ATOM 651 C C . ALA A 1 87 ? -8.434 14.023 8.327 1.00 73.06 87 ALA A C 1
ATOM 653 O O . ALA A 1 87 ? -8.872 13.777 9.449 1.00 73.06 87 ALA A O 1
ATOM 654 N N . ALA A 1 88 ? -7.692 13.135 7.653 1.00 70.12 88 ALA A N 1
ATOM 655 C CA . ALA A 1 88 ? -7.261 11.851 8.210 1.00 70.12 88 ALA A CA 1
ATOM 656 C C . ALA A 1 88 ? -6.067 11.977 9.173 1.00 70.12 88 ALA A C 1
ATOM 658 O O . ALA A 1 88 ? -5.855 11.094 10.008 1.00 70.12 88 ALA A O 1
ATOM 659 N N . ARG A 1 89 ? -5.277 13.055 9.078 1.00 62.84 89 ARG A N 1
ATOM 660 C CA . ARG A 1 89 ? -4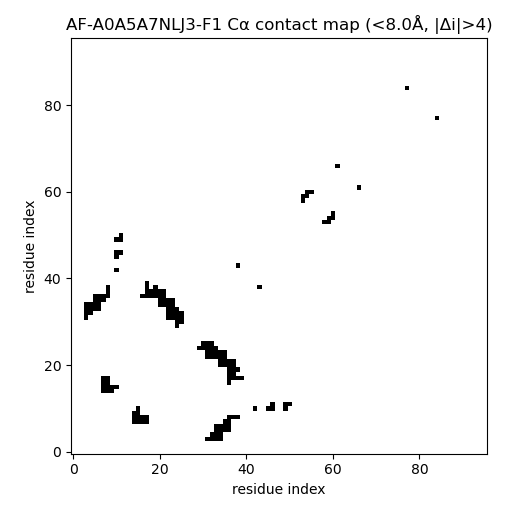.283 13.404 10.097 1.00 62.84 89 ARG A CA 1
ATOM 661 C C . ARG A 1 89 ? -5.049 13.824 11.353 1.00 62.84 89 ARG A C 1
ATOM 663 O O . ARG A 1 89 ? -5.987 14.605 11.274 1.00 62.84 89 ARG A O 1
ATOM 670 N N . TRP A 1 90 ? -4.638 13.310 12.513 1.00 57.56 90 TRP A N 1
ATOM 671 C CA . TRP A 1 90 ? -5.137 13.763 13.815 1.00 57.56 90 TRP A CA 1
ATOM 672 C C . TRP A 1 90 ? -5.278 15.297 13.849 1.00 57.56 90 TRP A C 1
ATOM 674 O O . TRP A 1 90 ? -4.307 15.960 13.464 1.00 57.56 90 TRP A O 1
ATOM 684 N N . PRO A 1 91 ? -6.410 15.868 14.314 1.00 52.28 91 PRO A N 1
ATOM 685 C CA . PRO A 1 91 ? -6.527 17.302 14.521 1.00 52.28 91 PRO A CA 1
ATOM 686 C C . PRO A 1 91 ? -5.582 17.680 15.662 1.00 52.28 91 PRO A C 1
ATOM 688 O O . PRO A 1 91 ? -5.913 17.606 16.843 1.00 52.28 91 PRO A O 1
ATOM 691 N N . ILE A 1 92 ? -4.348 18.018 15.309 1.00 51.56 92 ILE A N 1
ATOM 692 C CA . ILE A 1 92 ? -3.497 18.822 16.170 1.00 51.56 92 ILE A CA 1
ATOM 693 C C . ILE A 1 92 ? -4.148 20.205 16.171 1.00 51.56 92 ILE A C 1
ATOM 695 O O . ILE A 1 92 ? -4.208 20.803 15.097 1.00 51.56 92 ILE A O 1
ATOM 699 N N . PRO A 1 93 ? -4.685 20.701 17.304 1.00 49.62 93 PRO A N 1
ATOM 700 C CA . PRO A 1 93 ? -5.044 22.109 17.374 1.00 49.62 93 PRO A CA 1
ATOM 701 C C . PRO A 1 93 ? -3.795 22.898 16.983 1.00 49.62 93 PRO A C 1
ATOM 703 O O . PRO A 1 93 ? -2.699 22.545 17.440 1.00 49.62 93 PRO A O 1
ATOM 706 N N . GLU A 1 94 ? -3.943 23.885 16.095 1.00 49.38 94 GLU A N 1
ATOM 707 C CA . GLU A 1 94 ? -2.876 24.831 15.775 1.00 49.38 94 GLU A CA 1
ATOM 708 C C . GLU A 1 94 ? -2.119 25.182 17.060 1.00 49.38 94 GLU A C 1
ATOM 710 O O . GLU A 1 94 ? -2.690 25.694 18.025 1.00 49.38 94 GLU A O 1
ATOM 715 N N . SER A 1 95 ? -0.845 24.783 17.118 1.00 39.47 95 SER A N 1
ATOM 716 C CA . SER A 1 95 ? 0.007 25.177 18.234 1.00 39.47 95 SER A CA 1
ATOM 717 C C . SER A 1 95 ? 0.119 26.705 18.200 1.00 39.47 95 SER A C 1
ATOM 719 O O . SER A 1 95 ? 0.246 27.245 17.098 1.00 39.47 95 SER A O 1
ATOM 721 N N . PRO A 1 96 ? 0.004 27.382 19.355 1.00 48.66 96 PRO A N 1
ATOM 722 C CA . PRO A 1 96 ? -0.017 28.841 19.424 1.00 48.66 96 PRO A CA 1
ATOM 723 C C . PRO A 1 96 ? 1.248 29.488 18.853 1.00 48.66 96 PRO A C 1
ATOM 725 O O . PRO A 1 96 ? 2.326 28.849 18.906 1.00 48.66 96 PRO A O 1
#

Mean predicted aligned error: 6.58 Å

Sequence (96 aa):
MTAPRRILNFINGAYRDSARHFDDINPATGERVAIVSEAGEGDVADAVRAARTAMDGSWGNSTVEDRADALHRVADGIMARLDAFVAARWPIPESP

Nearest PDB structures (foldseek):
  5kj5-assembly1_B  TM=9.484E-01  e=5.257E-06  Pseudomonas fluorescens
  4i1w-assembly1_A  TM=9.485E-01  e=1.457E-05  Pseudomonas fluorescens
  5kln-assembly1_B  TM=9.477E-01  e=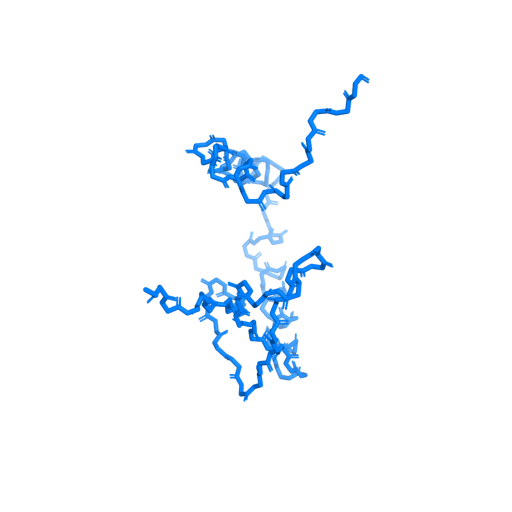1.912E-05  Pseudomonas fluorescens
  7bzv-assembly1_B  TM=9.433E-01  e=3.077E-05  Pseudomonas sp.
  7pkc-assembly3_I  TM=8.771E-01  e=1.303E-02  Streptococcus pyogenes M49 591

Foldseek 3Di:
DDDAAEAFDQALNDGHAAPDWDFDADPVPRDTRHIYHDDDPVNVVRRVVSVVCCCVDPNVVDDPVRVVVVVVVVVVVCVVCVVVVVVVPPPPPPDD

Secondary structure (DSSP, 8-state):
-PPPEEEPEEETTEEE--S-EEEEE-TTT--EEEEEE---HHHHHHHHHHHHHHHHTTTTT--HHHHHHHHHHHHHHHHTTHHHHHHHS-------